Protein AF-A0A350ES68-F1 (afdb_monomer_lite)

Secondary structure (DSSP, 8-state):
-HHHHHHHHHHHHHHHHHHTT-SS--HHHHHHHHHHHHHHHHHHHHHHHHHHHHHHHHHHHHHHHHHHHHHHHHHHHHHS---

Structure (mmCIF, N/CA/C/O backbone):
data_AF-A0A350ES68-F1
#
_entry.id   AF-A0A350ES68-F1
#
loop_
_atom_site.group_PDB
_atom_site.id
_atom_site.type_symbol
_atom_site.label_atom_id
_atom_site.label_alt_id
_atom_site.label_comp_id
_atom_site.label_asym_id
_atom_site.label_entity_id
_atom_site.label_seq_id
_atom_site.pdbx_PDB_ins_code
_atom_site.Cartn_x
_atom_site.Cartn_y
_atom_site.Cartn_z
_atom_site.occupancy
_atom_site.B_iso_or_equiv
_atom_site.auth_seq_id
_atom_site.auth_comp_id
_atom_site.auth_asym_id
_atom_site.auth_atom_id
_atom_site.pdbx_PDB_model_num
ATOM 1 N N . PRO A 1 1 ? 0.177 1.146 -1.354 1.00 81.81 1 PRO A N 1
ATOM 2 C CA . PRO A 1 1 ? 0.755 2.386 -1.916 1.00 81.81 1 PRO A CA 1
ATOM 3 C C . PRO A 1 1 ? 2.289 2.423 -1.886 1.00 81.81 1 PRO A C 1
ATOM 5 O O . PRO A 1 1 ? 2.883 2.455 -2.954 1.00 81.81 1 PRO A O 1
ATOM 8 N N . LEU A 1 2 ? 2.938 2.357 -0.713 1.00 89.62 2 LEU A N 1
ATOM 9 C CA . LEU A 1 2 ? 4.407 2.444 -0.622 1.00 89.62 2 LEU A CA 1
ATOM 10 C C . LEU A 1 2 ? 5.136 1.324 -1.384 1.00 89.62 2 LEU A C 1
ATOM 12 O O . LEU A 1 2 ? 6.154 1.587 -2.008 1.00 89.62 2 LEU A O 1
ATOM 16 N N . LEU A 1 3 ? 4.578 0.108 -1.415 1.00 86.25 3 LEU A N 1
ATOM 17 C CA . LEU A 1 3 ? 5.115 -0.994 -2.227 1.00 86.25 3 LEU A CA 1
ATOM 18 C C . LEU A 1 3 ? 5.070 -0.720 -3.742 1.00 86.25 3 LEU A C 1
ATOM 20 O O . LEU A 1 3 ? 5.979 -1.130 -4.451 1.00 86.25 3 LEU A O 1
ATOM 24 N N . GLY A 1 4 ? 4.052 -0.007 -4.236 1.00 85.62 4 GLY A N 1
ATOM 25 C CA . GLY A 1 4 ? 3.968 0.374 -5.652 1.00 85.62 4 GLY A CA 1
ATOM 26 C C . GLY A 1 4 ? 4.995 1.444 -6.020 1.00 85.62 4 GLY A C 1
ATOM 27 O O . GLY A 1 4 ? 5.663 1.330 -7.039 1.00 85.62 4 GLY A O 1
ATOM 28 N N . LEU A 1 5 ? 5.197 2.426 -5.135 1.00 90.44 5 LEU A N 1
ATOM 29 C CA . LEU A 1 5 ? 6.270 3.417 -5.269 1.00 90.44 5 LEU A CA 1
ATOM 30 C C . LEU A 1 5 ? 7.659 2.761 -5.221 1.00 90.44 5 LEU A C 1
ATOM 32 O O . LEU A 1 5 ? 8.548 3.121 -5.979 1.00 90.44 5 LEU A O 1
ATOM 36 N N . PHE A 1 6 ? 7.850 1.775 -4.346 1.00 89.62 6 PHE A N 1
ATOM 37 C CA . PHE A 1 6 ? 9.088 1.001 -4.296 1.00 89.62 6 PHE A CA 1
ATOM 38 C C . PHE A 1 6 ? 9.350 0.251 -5.613 1.00 89.62 6 PHE A C 1
ATOM 40 O O . PHE A 1 6 ? 10.472 0.271 -6.115 1.00 89.62 6 PHE A O 1
ATOM 47 N N . GLY A 1 7 ? 8.307 -0.340 -6.209 1.00 87.88 7 GLY A N 1
ATOM 48 C CA . GLY A 1 7 ? 8.378 -0.971 -7.528 1.00 87.88 7 GLY A CA 1
ATOM 49 C C . GLY A 1 7 ? 8.828 -0.011 -8.631 1.00 87.88 7 GLY A C 1
ATOM 50 O O . GLY A 1 7 ? 9.660 -0.382 -9.457 1.00 87.88 7 GLY A O 1
ATOM 51 N N . THR A 1 8 ? 8.379 1.249 -8.602 1.00 93.62 8 THR A N 1
ATOM 52 C CA . THR A 1 8 ? 8.810 2.234 -9.609 1.00 93.62 8 THR A CA 1
ATOM 53 C C . THR A 1 8 ? 10.273 2.604 -9.467 1.00 93.62 8 THR A C 1
ATOM 55 O O . THR A 1 8 ? 10.971 2.723 -10.470 1.00 93.62 8 THR A O 1
ATOM 58 N N . VAL A 1 9 ? 10.757 2.747 -8.231 1.00 93.25 9 VAL A N 1
ATOM 59 C CA . VAL A 1 9 ? 12.164 3.047 -7.958 1.00 93.25 9 VAL A CA 1
ATOM 60 C C . VAL A 1 9 ? 13.046 1.902 -8.450 1.00 93.25 9 VAL A C 1
ATOM 62 O O . VAL A 1 9 ? 14.029 2.158 -9.141 1.00 93.25 9 VAL A O 1
ATOM 65 N N . LEU A 1 10 ? 12.670 0.648 -8.176 1.00 90.94 10 LEU A N 1
ATOM 66 C CA . LEU A 1 10 ? 13.391 -0.518 -8.693 1.00 90.94 10 LEU A CA 1
ATOM 67 C C . LEU A 1 10 ? 13.390 -0.574 -10.227 1.00 90.94 10 LEU A C 1
ATOM 69 O O . LEU A 1 10 ? 14.445 -0.785 -10.824 1.00 90.94 10 LEU A O 1
ATOM 73 N N . GLY A 1 11 ? 12.236 -0.343 -10.862 1.00 88.94 11 GLY A N 1
ATOM 74 C CA . GLY A 1 11 ? 12.118 -0.316 -12.321 1.00 88.94 11 GLY A CA 1
ATOM 75 C C . GLY A 1 11 ? 13.006 0.758 -12.950 1.00 88.94 11 GLY A C 1
ATOM 76 O O . GLY A 1 11 ? 13.793 0.467 -13.847 1.00 88.94 11 GLY A O 1
ATOM 77 N N . MET A 1 12 ? 12.971 1.982 -12.416 1.00 92.00 12 MET A N 1
ATOM 78 C CA . MET A 1 12 ? 13.817 3.076 -12.900 1.00 92.00 12 MET A CA 1
ATOM 79 C C . MET A 1 12 ? 15.309 2.793 -12.701 1.00 92.00 12 MET A C 1
ATOM 81 O O . MET A 1 12 ? 16.098 3.088 -13.595 1.00 92.00 12 MET A O 1
ATOM 85 N N . ILE A 1 13 ? 15.709 2.183 -11.579 1.00 91.38 13 ILE A N 1
ATOM 86 C CA . ILE A 1 13 ? 17.102 1.762 -11.364 1.00 91.38 13 ILE A CA 1
ATOM 87 C C . ILE A 1 13 ? 17.524 0.769 -12.451 1.00 91.38 13 ILE A C 1
ATOM 89 O O . ILE A 1 13 ? 18.562 0.975 -13.075 1.00 91.38 13 ILE A O 1
ATOM 93 N N . SER A 1 14 ? 16.709 -0.252 -12.733 1.00 87.94 14 SER A N 1
ATOM 94 C CA . SER A 1 14 ? 17.011 -1.237 -13.780 1.00 87.94 1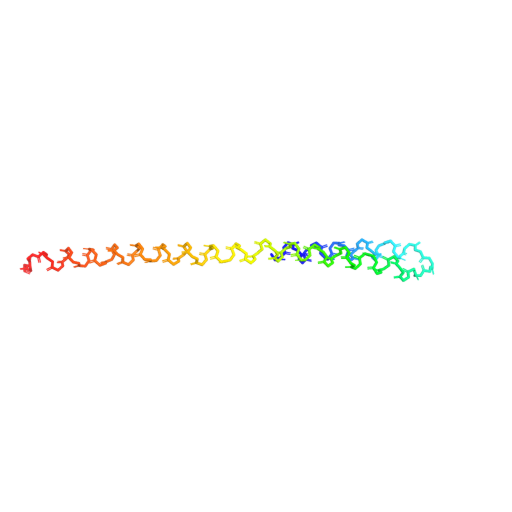4 SER A CA 1
ATOM 95 C C . SER A 1 14 ? 17.207 -0.566 -15.143 1.00 87.94 14 SER A C 1
ATOM 97 O O . SER A 1 14 ? 18.209 -0.806 -15.815 1.00 87.94 14 SER A O 1
ATOM 99 N N . VAL A 1 15 ? 16.304 0.342 -15.519 1.00 88.38 15 VAL A N 1
ATOM 100 C CA . VAL A 1 15 ? 16.365 1.067 -16.796 1.00 88.38 15 VAL A CA 1
ATOM 101 C C . VAL A 1 15 ? 17.643 1.896 -16.916 1.00 88.38 15 VAL A C 1
ATOM 103 O O . VAL A 1 15 ? 18.330 1.827 -17.935 1.00 88.38 15 VAL A O 1
ATOM 106 N N . PHE A 1 16 ? 18.008 2.639 -15.869 1.00 86.25 16 PHE A N 1
ATOM 107 C CA . PHE A 1 16 ? 19.235 3.435 -15.879 1.00 86.25 16 PHE A CA 1
ATOM 108 C C . PHE A 1 16 ? 20.502 2.575 -15.872 1.00 86.25 16 PHE A C 1
ATOM 110 O O . PHE A 1 16 ? 21.486 2.962 -16.501 1.00 86.25 16 PHE A O 1
ATOM 117 N N . THR A 1 17 ? 20.493 1.406 -15.223 1.00 86.25 17 THR A N 1
ATOM 118 C CA . THR A 1 17 ? 21.645 0.488 -15.260 1.00 86.25 17 THR A CA 1
ATOM 119 C C . THR A 1 17 ? 21.872 -0.105 -16.647 1.00 86.25 17 THR A C 1
ATOM 121 O O . THR A 1 17 ? 23.019 -0.196 -17.074 1.00 86.25 17 THR A O 1
ATOM 124 N N . THR A 1 18 ? 20.804 -0.438 -17.380 1.00 83.19 18 THR A N 1
ATOM 125 C CA . THR A 1 18 ? 20.907 -0.921 -18.765 1.00 83.19 18 THR A CA 1
ATOM 126 C C . THR A 1 18 ? 21.398 0.180 -19.701 1.00 83.19 18 THR A C 1
ATOM 128 O O . THR A 1 18 ? 22.320 -0.048 -20.475 1.00 83.19 18 THR A O 1
ATOM 131 N N . LEU A 1 19 ? 20.850 1.394 -19.582 1.00 84.00 19 LEU A N 1
ATOM 132 C CA . LEU A 1 19 ? 21.254 2.530 -20.418 1.00 84.00 19 LEU A CA 1
ATOM 133 C C . LEU A 1 19 ? 22.692 2.993 -20.158 1.00 84.00 19 LEU A C 1
ATOM 135 O O . LEU A 1 19 ? 23.348 3.465 -21.075 1.00 84.00 19 LEU A O 1
ATOM 139 N N . SER A 1 20 ? 23.199 2.846 -18.932 1.00 81.94 20 SER A N 1
ATOM 140 C CA . SER A 1 20 ? 24.581 3.225 -18.595 1.00 81.94 20 SER A CA 1
ATOM 141 C C . SER A 1 20 ? 25.635 2.318 -19.246 1.00 81.94 20 SER A C 1
ATOM 143 O O . SER A 1 20 ? 26.814 2.663 -19.238 1.00 81.94 20 SER A O 1
ATOM 145 N N . GLY A 1 21 ? 25.230 1.157 -19.774 1.00 78.69 21 GLY A N 1
ATOM 146 C CA . GLY A 1 21 ? 26.093 0.236 -20.516 1.00 78.69 21 GLY A CA 1
ATOM 147 C C . GLY A 1 21 ? 26.051 0.412 -22.037 1.00 78.69 21 GLY A C 1
ATOM 148 O O . GLY A 1 21 ? 26.815 -0.258 -22.726 1.00 78.69 21 GLY A O 1
ATOM 149 N N . GLU A 1 22 ? 25.178 1.277 -22.564 1.00 80.31 22 GLU A N 1
ATOM 150 C CA . GLU A 1 22 ? 25.041 1.532 -24.001 1.00 80.31 22 GLU A CA 1
ATOM 151 C C . GLU A 1 22 ? 25.591 2.915 -24.379 1.00 80.31 22 GLU A C 1
ATOM 153 O O . GLU A 1 22 ? 25.315 3.914 -23.718 1.00 80.31 22 GLU A O 1
ATOM 158 N N . ASP A 1 23 ? 26.322 2.999 -25.496 1.00 74.44 23 ASP A N 1
ATOM 159 C CA . ASP A 1 23 ? 26.875 4.267 -26.007 1.00 74.44 23 ASP A CA 1
ATOM 160 C C . ASP A 1 23 ? 25.798 5.213 -26.575 1.00 74.44 23 ASP A C 1
ATOM 162 O O . ASP A 1 23 ? 26.042 6.402 -26.791 1.00 74.44 23 ASP A O 1
ATOM 166 N N . THR A 1 24 ? 24.592 4.700 -26.843 1.00 79.62 24 THR A N 1
ATOM 167 C CA . THR A 1 24 ? 23.467 5.478 -27.382 1.00 79.62 24 THR A CA 1
ATOM 168 C C . THR A 1 24 ? 22.187 5.203 -26.612 1.00 79.62 24 THR A C 1
ATOM 170 O O . THR A 1 24 ? 21.798 4.063 -26.398 1.00 79.62 24 THR A O 1
ATOM 173 N N . VAL A 1 25 ? 21.491 6.272 -26.223 1.00 78.12 25 VAL A N 1
ATOM 174 C CA . VAL A 1 25 ? 20.228 6.170 -25.485 1.00 78.12 25 VAL A CA 1
ATOM 175 C C . VAL A 1 25 ? 19.087 5.840 -26.445 1.00 78.12 25 VAL A C 1
ATOM 177 O O . VAL A 1 25 ? 18.694 6.669 -27.269 1.00 78.12 25 VAL A O 1
ATOM 180 N N . ASN A 1 26 ? 18.499 4.650 -26.305 1.00 85.56 26 ASN A N 1
ATOM 181 C CA . ASN A 1 26 ? 17.287 4.276 -27.028 1.00 85.56 26 ASN A CA 1
ATOM 182 C C . ASN A 1 26 ? 16.027 4.788 -26.302 1.00 85.56 26 ASN A C 1
ATOM 184 O O . ASN A 1 26 ? 15.592 4.235 -25.288 1.00 85.56 26 ASN A O 1
ATOM 188 N N . ALA A 1 27 ? 15.399 5.834 -26.850 1.00 86.06 27 ALA A N 1
ATOM 189 C CA . ALA A 1 27 ? 14.197 6.448 -26.279 1.00 86.06 27 ALA A CA 1
ATOM 190 C C . ALA A 1 27 ? 13.002 5.480 -26.152 1.00 86.06 27 ALA A C 1
ATOM 192 O O . ALA A 1 27 ? 12.207 5.613 -25.220 1.00 86.06 27 ALA A O 1
ATOM 193 N N . ALA A 1 28 ? 12.878 4.492 -27.046 1.00 87.69 28 ALA A N 1
ATOM 194 C CA . ALA A 1 28 ? 11.800 3.505 -26.981 1.00 87.69 28 ALA A CA 1
ATOM 195 C C . ALA A 1 28 ? 11.973 2.556 -25.784 1.00 87.69 28 ALA A C 1
ATOM 197 O O . ALA A 1 28 ? 10.996 2.235 -25.107 1.00 87.69 28 ALA A O 1
ATOM 198 N N . MET A 1 29 ? 13.213 2.160 -25.477 1.00 85.12 29 MET A N 1
ATOM 199 C CA . MET A 1 29 ? 13.510 1.335 -24.302 1.00 85.12 29 MET A CA 1
ATOM 200 C C . MET A 1 29 ? 13.257 2.085 -22.994 1.00 85.12 29 MET A C 1
ATOM 202 O O . MET A 1 29 ? 12.635 1.539 -22.083 1.00 85.12 29 MET A O 1
ATOM 206 N N . LEU A 1 30 ? 13.677 3.352 -22.921 1.00 88.44 30 LEU A N 1
ATOM 207 C CA . LEU A 1 30 ? 13.406 4.211 -21.767 1.00 88.44 30 LEU A CA 1
ATOM 208 C C . LEU A 1 30 ? 11.895 4.343 -21.516 1.00 88.44 30 LEU A C 1
ATOM 210 O O . LEU A 1 30 ? 11.437 4.174 -20.386 1.00 88.44 30 LEU A O 1
ATOM 214 N N . ALA A 1 31 ? 11.114 4.603 -22.569 1.00 90.19 31 ALA A N 1
ATOM 215 C CA . ALA A 1 31 ? 9.662 4.718 -22.468 1.00 90.19 31 ALA A CA 1
ATOM 216 C C . ALA A 1 31 ? 9.001 3.412 -21.989 1.00 90.19 31 ALA A C 1
ATOM 218 O O . ALA A 1 31 ? 8.106 3.458 -21.143 1.00 90.19 31 ALA A O 1
ATOM 219 N N . GLY A 1 32 ? 9.468 2.255 -22.473 1.00 89.56 32 GLY A N 1
ATOM 220 C CA . GLY A 1 32 ? 8.987 0.946 -22.024 1.00 89.56 32 GLY A CA 1
ATOM 221 C C . GLY A 1 32 ? 9.226 0.709 -20.531 1.00 89.56 32 GLY A C 1
ATOM 222 O O . GLY A 1 32 ? 8.302 0.348 -19.806 1.00 89.56 32 GLY A O 1
ATOM 223 N N . GLY A 1 33 ? 10.435 1.000 -20.050 1.00 88.25 33 GLY A N 1
ATOM 224 C CA . GLY A 1 33 ? 10.785 0.827 -18.642 1.00 88.25 33 GLY A CA 1
ATOM 225 C C . GLY A 1 33 ? 10.061 1.784 -17.686 1.00 88.25 33 GLY A C 1
ATOM 226 O O . GLY A 1 33 ? 9.660 1.387 -16.591 1.00 88.25 33 GLY A O 1
ATOM 227 N N . ILE A 1 34 ? 9.808 3.027 -18.112 1.00 90.69 34 ILE A N 1
ATOM 228 C CA . ILE A 1 34 ? 8.964 3.966 -17.354 1.00 90.69 34 ILE A CA 1
ATOM 229 C C . ILE A 1 34 ? 7.521 3.451 -17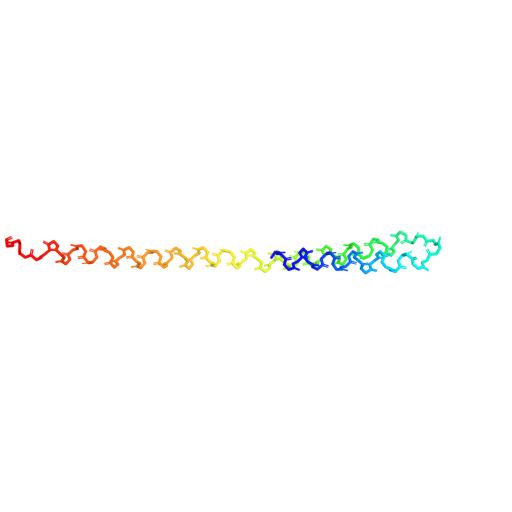.292 1.00 90.69 34 ILE A C 1
ATOM 231 O O . ILE A 1 34 ? 6.891 3.509 -16.237 1.00 90.69 34 ILE A O 1
ATOM 235 N N . SER A 1 35 ? 6.994 2.930 -18.404 1.00 92.81 35 SER A N 1
ATOM 236 C CA . SER A 1 35 ? 5.642 2.368 -18.446 1.00 92.81 35 SER A CA 1
ATOM 237 C C . SER A 1 35 ? 5.486 1.200 -17.471 1.00 92.81 35 SER A C 1
ATOM 239 O O . SER A 1 35 ? 4.502 1.147 -16.734 1.00 92.81 35 SER A O 1
ATOM 241 N N . GLU A 1 36 ? 6.457 0.287 -17.426 1.00 89.94 36 GLU A N 1
ATOM 242 C CA . GLU A 1 36 ? 6.452 -0.831 -16.478 1.00 89.94 36 GLU A CA 1
ATOM 243 C C . GLU A 1 36 ? 6.490 -0.337 -15.027 1.00 89.94 36 GLU A C 1
ATOM 245 O O . GLU A 1 36 ? 5.672 -0.753 -14.201 1.00 89.94 36 GLU A O 1
ATOM 250 N N . ALA A 1 37 ? 7.372 0.622 -14.728 1.00 91.50 37 ALA A N 1
ATOM 251 C CA . ALA A 1 37 ? 7.437 1.250 -13.416 1.00 91.50 37 ALA A CA 1
ATOM 252 C C . ALA A 1 37 ? 6.070 1.834 -13.009 1.00 91.50 37 ALA A C 1
ATOM 254 O O . ALA A 1 37 ? 5.588 1.558 -11.910 1.00 91.50 37 ALA A O 1
ATOM 255 N N . LEU A 1 38 ? 5.387 2.567 -13.891 1.00 93.50 38 LEU A N 1
ATOM 256 C CA . LEU A 1 38 ? 4.080 3.166 -13.593 1.00 93.50 38 LEU A CA 1
ATOM 257 C C . LEU A 1 38 ? 2.985 2.126 -13.303 1.00 93.50 38 LEU A C 1
ATOM 259 O O . LEU A 1 38 ? 2.207 2.319 -12.364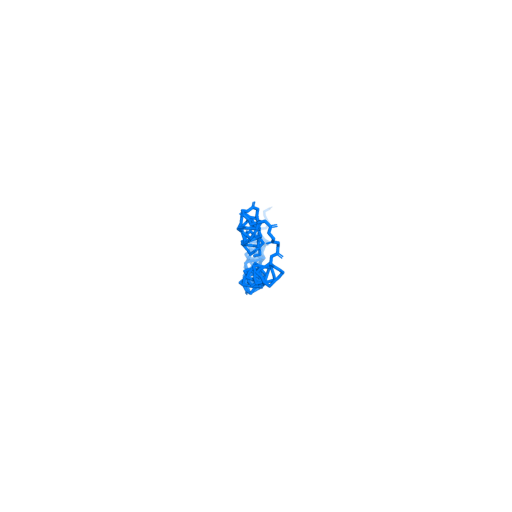 1.00 93.50 38 LEU A O 1
ATOM 263 N N . ILE A 1 39 ? 2.969 1.000 -14.023 1.00 92.69 39 ILE A N 1
ATOM 264 C CA . ILE A 1 39 ? 2.007 -0.094 -13.805 1.00 92.69 39 ILE A CA 1
ATOM 265 C C . ILE A 1 39 ? 2.128 -0.663 -12.379 1.00 92.69 39 ILE A C 1
ATOM 267 O O . ILE A 1 39 ? 1.124 -0.934 -11.717 1.00 92.69 39 ILE A O 1
ATOM 271 N N . THR A 1 40 ? 3.345 -0.780 -11.836 1.00 90.75 40 THR A N 1
ATOM 272 C CA . THR A 1 40 ? 3.529 -1.258 -10.451 1.00 90.75 40 THR A CA 1
ATOM 273 C C . THR A 1 40 ? 2.934 -0.302 -9.404 1.00 90.75 40 THR A C 1
ATOM 275 O O . THR A 1 40 ? 2.397 -0.753 -8.385 1.00 90.75 40 THR A O 1
ATOM 278 N N . THR A 1 41 ? 2.945 1.014 -9.661 1.00 94.25 41 THR A N 1
ATOM 279 C CA . THR A 1 41 ? 2.255 1.998 -8.804 1.00 94.25 41 THR A CA 1
ATOM 280 C C . THR A 1 41 ? 0.749 1.878 -8.902 1.00 94.25 41 THR A C 1
ATOM 282 O O . THR A 1 41 ? 0.078 1.915 -7.868 1.00 94.25 41 THR A O 1
ATOM 285 N N . GLU A 1 42 ? 0.222 1.705 -10.113 1.00 93.62 42 GLU A N 1
ATOM 286 C CA . GLU A 1 42 ? -1.207 1.511 -10.337 1.00 93.62 42 GLU A CA 1
ATOM 287 C C . GLU A 1 42 ? -1.727 0.325 -9.516 1.00 93.62 42 GLU A C 1
ATOM 289 O O . GLU A 1 42 ? -2.635 0.494 -8.700 1.00 93.62 42 GLU A O 1
ATOM 294 N N . TYR A 1 43 ? -1.076 -0.840 -9.602 1.00 92.62 43 TYR A N 1
ATOM 295 C CA . TYR A 1 43 ? -1.431 -1.999 -8.777 1.00 92.62 43 TYR A CA 1
ATOM 296 C C . TYR A 1 43 ? -1.317 -1.714 -7.273 1.00 92.62 43 TYR A C 1
ATOM 298 O O . TYR A 1 43 ? -2.186 -2.099 -6.483 1.00 92.62 43 TYR A O 1
ATOM 306 N N . GLY A 1 44 ? -0.280 -0.980 -6.861 1.00 91.25 44 GLY A N 1
ATOM 307 C CA . GLY A 1 44 ? -0.101 -0.554 -5.475 1.00 91.25 44 GLY A CA 1
ATOM 308 C C . GLY A 1 44 ? -1.219 0.356 -4.948 1.00 91.25 44 GLY A C 1
ATOM 309 O O . GLY A 1 44 ? -1.461 0.370 -3.732 1.00 91.25 44 GLY A O 1
ATOM 310 N N . LEU A 1 45 ? -1.892 1.104 -5.827 1.00 94.06 45 LEU A N 1
ATOM 311 C CA . LEU A 1 45 ? -3.064 1.926 -5.519 1.00 94.06 45 LEU A CA 1
ATOM 312 C C . LEU A 1 45 ? -4.360 1.110 -5.564 1.00 94.06 45 LEU A C 1
ATOM 314 O O . LEU A 1 45 ? -5.165 1.236 -4.639 1.00 94.06 45 LEU A O 1
ATOM 318 N N . ILE A 1 46 ? -4.518 0.224 -6.554 1.00 94.88 46 ILE A N 1
ATOM 319 C CA . ILE A 1 46 ? -5.667 -0.688 -6.683 1.00 94.88 46 ILE A CA 1
ATOM 320 C C . ILE A 1 46 ? -5.857 -1.514 -5.410 1.00 94.88 46 ILE A C 1
ATOM 322 O O . ILE A 1 46 ? -6.985 -1.704 -4.973 1.00 94.88 46 ILE A O 1
ATOM 326 N N . ILE A 1 47 ? -4.774 -1.969 -4.775 1.00 94.12 47 ILE A N 1
ATOM 327 C CA . ILE A 1 47 ? -4.854 -2.728 -3.516 1.00 94.12 47 ILE A CA 1
ATOM 328 C C . ILE A 1 47 ? -5.049 -1.796 -2.308 1.00 94.12 47 ILE A C 1
ATOM 330 O O . ILE A 1 47 ? -5.761 -2.128 -1.357 1.00 94.12 47 ILE A O 1
ATOM 334 N N . ALA A 1 48 ? -4.427 -0.613 -2.320 1.00 94.25 48 ALA A N 1
ATOM 335 C CA . ALA A 1 48 ? -4.460 0.301 -1.181 1.00 94.25 48 ALA A CA 1
ATOM 336 C C . ALA A 1 48 ? -5.838 0.926 -0.941 1.00 94.25 48 ALA A C 1
ATOM 338 O O . ALA A 1 48 ? -6.258 1.023 0.211 1.00 94.25 48 ALA A O 1
ATOM 339 N N . VAL A 1 49 ? -6.536 1.345 -2.001 1.00 94.56 49 VAL A N 1
ATOM 340 C CA . VAL A 1 49 ? -7.825 2.045 -1.883 1.00 94.56 49 VAL A CA 1
ATOM 341 C C . VAL A 1 49 ? -8.896 1.164 -1.218 1.00 94.56 49 VAL A C 1
ATOM 343 O O . VAL A 1 49 ? -9.450 1.591 -0.202 1.00 94.56 49 VAL A O 1
ATOM 346 N N . PRO A 1 50 ? -9.156 -0.080 -1.671 1.00 94.75 50 PRO A N 1
ATOM 347 C CA . PRO A 1 50 ? -10.113 -0.968 -1.013 1.00 94.75 50 PRO A CA 1
ATOM 348 C C . PRO A 1 50 ? -9.719 -1.296 0.428 1.00 94.75 50 PRO A C 1
ATOM 350 O O . PRO A 1 50 ? -10.577 -1.327 1.309 1.00 94.75 50 PRO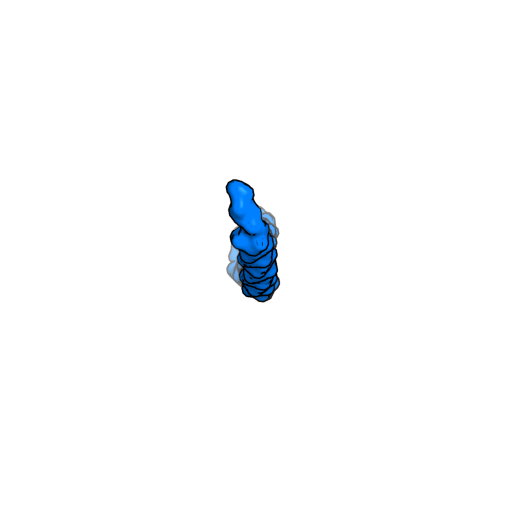 A O 1
ATOM 353 N N . CYS A 1 51 ? -8.424 -1.495 0.693 1.00 96.06 51 CYS A N 1
ATOM 354 C CA . CYS A 1 51 ? -7.931 -1.808 2.032 1.00 96.06 51 CYS A CA 1
ATOM 355 C C . CYS A 1 51 ? -8.194 -0.658 3.021 1.00 96.06 51 CYS A C 1
ATOM 357 O O . CYS A 1 51 ? -8.686 -0.887 4.126 1.00 96.06 51 CYS A O 1
ATOM 359 N N . LEU A 1 52 ? -7.957 0.591 2.605 1.00 96.12 52 LEU A N 1
ATOM 360 C CA . LEU A 1 52 ? -8.253 1.776 3.415 1.00 96.12 52 LEU A CA 1
ATOM 361 C C . LEU A 1 52 ? -9.754 1.936 3.683 1.00 96.12 52 LEU A C 1
ATOM 363 O O . LEU A 1 52 ? -10.141 2.247 4.811 1.00 96.12 52 LEU A O 1
ATOM 367 N N . LEU A 1 53 ? -10.600 1.683 2.679 1.00 97.19 53 LEU A N 1
ATOM 368 C CA . LEU A 1 53 ? -12.055 1.714 2.842 1.00 97.19 53 LEU A CA 1
ATOM 369 C C . LEU A 1 53 ? -12.525 0.654 3.847 1.00 97.19 53 LEU A C 1
ATOM 371 O O . LEU A 1 53 ? -13.269 0.970 4.777 1.00 97.19 53 LEU A O 1
ATOM 375 N N . LEU A 1 54 ? -12.053 -0.587 3.710 1.00 97.50 54 LEU A N 1
ATOM 376 C CA . LEU A 1 54 ? -12.378 -1.675 4.636 1.00 97.50 54 LEU A CA 1
ATOM 377 C C . LEU A 1 54 ? -11.900 -1.375 6.058 1.00 97.50 54 LEU A C 1
ATOM 379 O O . LEU A 1 54 ? -12.661 -1.552 7.011 1.00 97.50 54 LEU A O 1
ATOM 383 N N . HIS A 1 55 ? -10.678 -0.864 6.205 1.00 97.19 55 HIS A N 1
ATOM 384 C CA . HIS A 1 55 ? -10.142 -0.451 7.496 1.00 97.19 55 HIS A CA 1
ATOM 385 C C . HIS A 1 55 ? -11.010 0.635 8.146 1.00 97.19 55 HIS A C 1
ATOM 387 O O . HIS A 1 55 ? -11.354 0.523 9.323 1.00 97.19 55 HIS A O 1
ATOM 393 N N . ALA A 1 56 ? -11.433 1.652 7.389 1.00 97.06 56 ALA A N 1
ATOM 394 C CA . ALA A 1 56 ? -12.307 2.702 7.906 1.00 97.06 56 ALA A CA 1
ATOM 395 C C . ALA A 1 56 ? -13.664 2.147 8.379 1.00 97.06 56 ALA A C 1
ATOM 397 O O . ALA A 1 56 ? -14.144 2.519 9.454 1.00 97.06 56 ALA A O 1
ATOM 398 N N . LEU A 1 57 ? -14.264 1.221 7.622 1.00 98.00 57 LEU A N 1
ATOM 399 C CA . LEU A 1 57 ? -15.530 0.581 7.990 1.00 98.00 57 LEU A CA 1
ATOM 400 C C . LEU A 1 57 ? -15.401 -0.278 9.254 1.00 98.00 57 LEU A C 1
ATOM 402 O O . LEU A 1 57 ? -16.245 -0.180 10.148 1.00 98.00 57 LEU A O 1
ATOM 406 N N . LEU A 1 58 ? -14.348 -1.093 9.345 1.00 97.50 58 LEU A N 1
ATOM 407 C CA . LEU A 1 58 ? -14.074 -1.941 10.507 1.00 97.50 58 LEU A CA 1
ATOM 408 C C . LEU A 1 58 ? -13.781 -1.105 11.751 1.00 97.50 58 LEU A C 1
ATOM 410 O O . LEU A 1 58 ? -14.352 -1.363 12.808 1.00 97.50 58 LEU A O 1
ATOM 414 N N . ASN A 1 59 ? -12.975 -0.053 11.615 1.00 97.88 59 ASN A N 1
ATOM 415 C CA . ASN A 1 59 ? -12.666 0.854 12.714 1.00 97.88 59 ASN A CA 1
ATOM 416 C C . ASN A 1 59 ? -13.931 1.571 13.218 1.00 97.88 59 ASN A C 1
ATOM 418 O O . ASN A 1 59 ? -14.156 1.676 14.422 1.00 97.88 59 ASN A O 1
ATOM 422 N N . ARG A 1 60 ? -14.823 1.994 12.308 1.00 97.44 60 ARG A N 1
ATOM 423 C CA . ARG A 1 60 ? -16.121 2.569 12.694 1.00 97.44 60 ARG A CA 1
ATOM 424 C C . ARG A 1 60 ? -16.979 1.567 13.467 1.00 97.44 60 ARG A C 1
ATOM 426 O O . ARG A 1 60 ? -17.575 1.938 14.475 1.00 97.44 60 ARG A O 1
ATOM 433 N N . LYS A 1 61 ? -17.031 0.306 13.025 1.00 97.19 61 LYS A N 1
ATOM 434 C CA . LYS A 1 61 ? -17.756 -0.758 13.737 1.00 97.19 61 LYS A CA 1
ATOM 435 C C . LYS A 1 61 ? -17.168 -1.021 15.124 1.00 97.19 6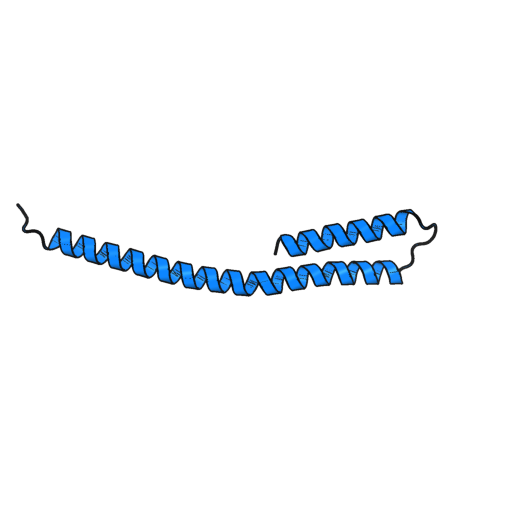1 LYS A C 1
ATOM 437 O O . LYS A 1 61 ? -17.926 -1.076 16.085 1.00 97.19 61 LYS A O 1
ATOM 442 N N . ALA A 1 62 ? -15.843 -1.116 15.235 1.00 97.50 62 ALA A N 1
ATOM 443 C CA . ALA A 1 62 ? -15.155 -1.327 16.507 1.00 97.50 62 ALA A CA 1
ATOM 444 C C . ALA A 1 62 ? -15.463 -0.205 17.511 1.00 97.50 62 ALA A C 1
ATOM 446 O O . ALA A 1 62 ? -15.859 -0.481 18.640 1.00 97.50 62 ALA A O 1
ATOM 447 N N . LYS A 1 63 ? -15.390 1.059 17.077 1.00 97.38 63 LYS A N 1
ATOM 448 C CA . LYS A 1 63 ? -15.766 2.213 17.910 1.00 97.38 63 LYS A CA 1
ATOM 449 C C . LYS A 1 63 ? -17.228 2.176 18.355 1.00 97.38 63 LYS A C 1
ATOM 451 O O . LYS A 1 63 ? -17.519 2.529 19.491 1.00 97.38 63 LYS A O 1
ATOM 456 N N . GLY A 1 64 ? -18.136 1.727 17.487 1.00 97.06 64 GLY A N 1
ATOM 457 C CA . GLY A 1 64 ? -19.544 1.545 17.844 1.00 97.06 64 GLY A CA 1
ATOM 458 C C . GLY A 1 64 ? -19.742 0.520 18.964 1.00 97.06 64 GLY A C 1
ATOM 459 O O . GLY A 1 64 ? -20.480 0.784 19.908 1.00 97.06 64 GLY A O 1
ATOM 460 N N . VAL A 1 65 ? -19.036 -0.614 18.897 1.00 96.94 65 VAL A N 1
ATOM 461 C CA . VAL A 1 65 ? -19.070 -1.640 19.953 1.00 96.94 65 VAL A CA 1
ATOM 462 C C . VAL A 1 65 ? -18.523 -1.090 21.270 1.00 96.94 65 VAL A C 1
ATOM 464 O O . VAL A 1 65 ? -19.175 -1.239 22.299 1.00 96.94 65 VAL A O 1
ATOM 467 N N . ILE A 1 66 ? -17.377 -0.402 21.233 1.00 97.19 66 ILE A N 1
ATOM 468 C CA . ILE A 1 66 ? -16.767 0.214 22.423 1.00 97.19 66 ILE A CA 1
ATOM 469 C C . ILE A 1 66 ? -17.732 1.218 23.065 1.00 97.19 66 ILE A C 1
ATOM 471 O O . ILE A 1 66 ? -17.988 1.140 24.262 1.00 97.19 66 ILE A O 1
ATOM 475 N N . SER A 1 67 ? -18.346 2.098 22.270 1.00 97.19 67 SER A N 1
ATOM 476 C CA . SER A 1 67 ? -19.308 3.079 22.785 1.00 97.19 67 SER A CA 1
ATOM 477 C C . SER A 1 67 ? -20.545 2.420 23.411 1.00 97.19 67 SER A C 1
ATOM 479 O O . SER A 1 67 ? -21.031 2.874 24.446 1.00 97.19 67 SER A O 1
ATOM 481 N N . GLY A 1 68 ? -21.035 1.314 22.839 1.00 96.31 68 GLY A N 1
ATOM 482 C CA . GLY A 1 68 ? -22.127 0.538 23.435 1.00 96.31 68 GLY A CA 1
ATOM 483 C C . GLY A 1 68 ? -21.745 -0.099 24.777 1.00 96.31 68 GLY A C 1
ATOM 484 O O . GLY A 1 68 ? -22.544 -0.104 25.718 1.00 96.31 68 GLY A O 1
ATOM 485 N N . MET A 1 69 ? -20.508 -0.589 24.896 1.00 96.31 69 MET A N 1
ATOM 486 C CA . MET A 1 69 ? -19.979 -1.108 26.161 1.00 96.31 69 MET A CA 1
ATOM 487 C C . MET A 1 69 ? -19.873 -0.009 27.223 1.00 96.31 69 MET A C 1
ATOM 489 O O . MET A 1 69 ? -20.300 -0.222 28.356 1.00 96.31 69 MET A O 1
ATOM 493 N N . GLU A 1 70 ? -19.373 1.174 26.859 1.00 96.12 70 GLU A N 1
ATOM 494 C CA . GLU A 1 70 ? -19.281 2.332 27.759 1.00 96.12 70 GLU A CA 1
ATOM 495 C C . GLU A 1 70 ? -20.660 2.764 28.273 1.00 96.12 70 GLU A C 1
ATOM 497 O O . GLU A 1 70 ? -20.839 2.945 29.477 1.00 96.12 70 GLU A O 1
ATOM 502 N N . GLN A 1 71 ? -21.662 2.854 27.392 1.00 95.56 71 GLN A N 1
ATOM 503 C CA . GLN A 1 71 ? -23.035 3.192 27.786 1.00 95.56 71 GLN A CA 1
ATOM 504 C C . GLN A 1 71 ? -23.626 2.162 28.752 1.00 95.56 71 GLN A C 1
ATOM 506 O O . GLN A 1 71 ? -24.267 2.533 29.734 1.00 95.56 71 GLN A O 1
ATOM 511 N N . THR A 1 72 ? -23.376 0.873 28.506 1.00 94.12 72 THR A N 1
ATOM 512 C CA . THR A 1 72 ? -23.841 -0.208 29.387 1.00 94.12 72 THR A CA 1
ATOM 513 C C . THR A 1 72 ? -23.173 -0.128 30.761 1.00 94.12 72 THR A C 1
ATOM 515 O O . THR A 1 72 ? -23.847 -0.266 31.780 1.00 94.12 72 THR A O 1
ATOM 518 N N . ALA A 1 73 ? -21.867 0.151 30.810 1.00 94.12 73 ALA A N 1
ATOM 519 C CA . ALA A 1 73 ? -21.126 0.307 32.058 1.00 94.12 73 ALA A CA 1
ATOM 520 C C . ALA A 1 73 ? -21.605 1.523 32.870 1.00 94.12 73 ALA A C 1
ATOM 522 O O . ALA A 1 73 ? -21.839 1.406 34.071 1.00 94.12 73 ALA A O 1
ATOM 523 N N . VAL A 1 74 ? -21.816 2.671 32.216 1.00 94.19 74 VAL A N 1
ATOM 524 C CA . VAL A 1 74 ? -22.363 3.876 32.861 1.00 94.19 74 VAL A CA 1
ATOM 525 C C . VAL A 1 74 ? -23.785 3.627 33.366 1.00 94.19 74 VAL A C 1
ATOM 527 O O . VAL A 1 74 ? -24.106 3.995 34.493 1.00 94.19 74 VAL A O 1
ATOM 530 N N . GLY A 1 75 ? -24.626 2.960 32.570 1.00 91.56 75 GLY A N 1
ATOM 531 C CA . GLY A 1 75 ? -25.974 2.568 32.980 1.00 91.56 75 GLY A CA 1
ATOM 532 C C . GLY A 1 75 ? -25.972 1.652 34.205 1.00 91.56 75 GLY A C 1
ATOM 533 O O . GLY A 1 75 ? -26.757 1.862 35.127 1.00 91.56 75 GLY A O 1
ATOM 534 N N . PHE A 1 76 ? -25.051 0.688 34.254 1.00 93.56 76 PHE A N 1
ATOM 535 C CA . PHE A 1 76 ? -24.873 -0.191 35.408 1.00 93.56 76 PHE A CA 1
ATOM 536 C C . PHE A 1 76 ? -24.449 0.580 36.665 1.00 93.56 76 PHE A C 1
ATOM 538 O O . PHE A 1 76 ? -25.061 0.403 37.714 1.00 93.56 76 PHE A O 1
ATOM 545 N N . ILE A 1 77 ? -23.450 1.465 36.559 1.00 93.19 77 ILE A N 1
ATOM 546 C CA . ILE A 1 77 ? -22.966 2.280 37.686 1.00 93.19 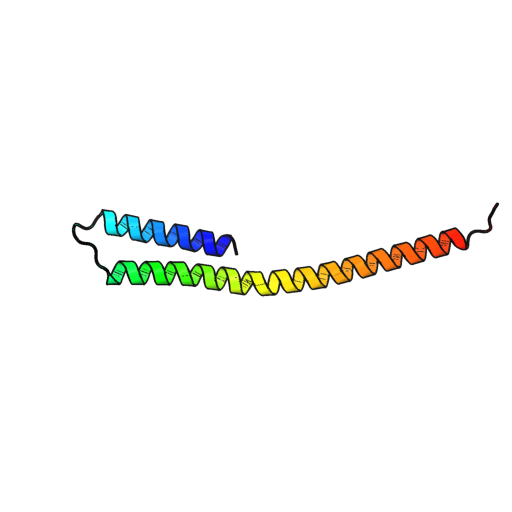77 ILE A CA 1
ATOM 547 C C . ILE A 1 77 ? -24.073 3.197 38.215 1.00 93.19 77 ILE A C 1
ATOM 549 O O . ILE A 1 77 ? -24.297 3.240 39.419 1.00 93.19 77 ILE A O 1
ATOM 553 N N . ASN A 1 78 ? -24.800 3.886 37.331 1.00 91.62 78 ASN A N 1
ATOM 554 C CA . ASN A 1 78 ? -25.901 4.772 37.724 1.00 91.62 78 ASN A CA 1
ATOM 555 C C . ASN A 1 78 ? -27.093 4.012 38.330 1.00 91.62 78 ASN A C 1
ATOM 557 O O . ASN A 1 78 ? -27.860 4.586 39.098 1.00 91.62 78 ASN A O 1
ATOM 561 N N . GLY A 1 79 ? -27.271 2.741 37.961 1.00 87.38 79 GLY A N 1
ATOM 562 C CA . GLY A 1 79 ? -28.295 1.862 38.520 1.00 87.38 79 GLY A CA 1
ATOM 563 C C . GLY A 1 79 ? -27.937 1.281 39.890 1.00 87.38 79 GLY A C 1
ATOM 564 O O . GLY A 1 79 ? -28.810 0.708 40.544 1.00 87.38 79 GLY A O 1
ATOM 565 N N . LEU A 1 80 ? -26.685 1.415 40.346 1.00 85.62 80 LEU A N 1
ATOM 566 C CA . LEU A 1 80 ? -26.325 1.038 41.706 1.00 85.62 80 LEU A CA 1
ATOM 567 C C . LEU A 1 80 ? -26.944 2.052 42.678 1.00 85.62 80 LEU A C 1
ATOM 569 O O . LEU A 1 80 ? -26.793 3.259 42.481 1.00 85.62 80 LEU A O 1
ATOM 573 N N . PRO A 1 81 ? -27.644 1.592 43.730 1.00 74.94 81 PRO A N 1
ATOM 574 C CA . PRO A 1 81 ? -28.208 2.497 44.712 1.00 74.94 81 PRO A CA 1
ATOM 575 C C . PRO A 1 81 ? -27.063 3.275 45.355 1.00 74.94 81 PRO A C 1
ATOM 577 O O . PRO A 1 81 ? -26.177 2.667 45.963 1.00 74.94 81 PRO A O 1
ATOM 580 N N . ASN A 1 82 ? -27.091 4.603 45.202 1.00 69.62 82 ASN A N 1
ATOM 581 C CA . ASN A 1 82 ? -26.225 5.517 45.940 1.00 69.62 82 ASN A CA 1
ATOM 582 C C . ASN A 1 82 ? -26.272 5.124 47.421 1.00 69.62 82 ASN A C 1
ATOM 584 O O . ASN A 1 82 ? -27.331 5.179 48.051 1.00 69.62 82 ASN A O 1
ATOM 588 N N . ARG A 1 83 ? -25.129 4.681 47.943 1.00 59.31 83 ARG A N 1
ATOM 589 C CA . ARG A 1 83 ? -24.857 4.704 49.377 1.00 59.31 83 ARG A CA 1
ATOM 590 C C . ARG A 1 83 ? -24.465 6.123 49.747 1.00 59.31 83 ARG A C 1
ATOM 592 O O . ARG A 1 83 ? -23.589 6.666 49.041 1.00 59.31 83 ARG A O 1
#

Sequence (83 aa):
PLLGLFGTVLGMISVFTTLSGEDTVNAAMLAGGISEALITTEYGLIIAVPCLLLHALLNRKAKGVISGMEQTAVGFINGLPNR

Foldseek 3Di:
DVQLQVLLVVLQVVLVVVQVPDPDDDPVSVVVSNVRSVVSNVVVVVVVPVVVVVVVVVVVVVVVVVVVVVVVVVVVVVPPPDD

Radius of gyration: 26.54 Å; chains: 1; bounding box: 55×9×77 Å

pLDDT: mean 90.33, std 6.95, range [59.31, 98.0]